Protein AF-A0A353R9R1-F1 (afdb_monomer_lite)

Secondary structure (DSSP, 8-state):
-HHHHHHHHHHHHHHHHHHHHHIIIII-HHHHHHHHHT------HHHHHHHHTSTTHHHHHHHHHHHGGGGSHHHHHHHHHHHHHHHHHHHHHHHHHH---THHHHHTT-

Structure (mmCIF, N/CA/C/O backbone):
data_AF-A0A353R9R1-F1
#
_entry.id   AF-A0A353R9R1-F1
#
loop_
_atom_site.group_PDB
_atom_site.id
_atom_site.type_symbol
_atom_site.label_atom_id
_atom_site.label_alt_id
_atom_site.label_comp_id
_atom_site.label_asym_id
_atom_site.label_entity_id
_atom_site.label_seq_id
_atom_site.pdbx_PDB_ins_code
_atom_site.Cartn_x
_atom_site.Cartn_y
_atom_site.Cartn_z
_atom_site.occupancy
_atom_site.B_iso_or_equiv
_atom_site.auth_seq_id
_atom_site.auth_comp_id
_atom_site.auth_asym_id
_atom_site.auth_atom_id
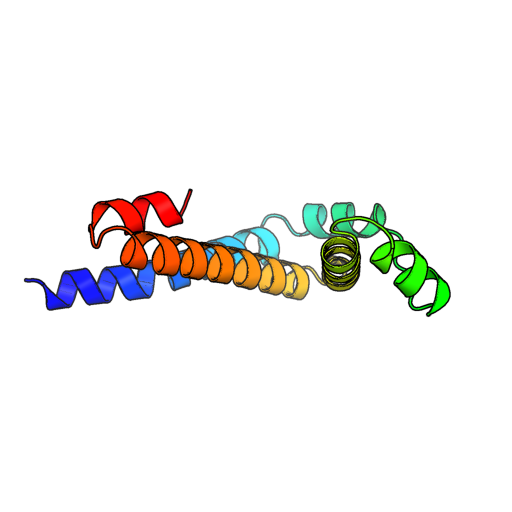_atom_site.pdbx_PDB_model_num
ATOM 1 N N . MET A 1 1 ? -11.765 -11.609 29.735 1.00 53.78 1 MET A N 1
ATOM 2 C CA . MET A 1 1 ? -12.435 -11.327 28.443 1.00 53.78 1 MET A CA 1
ATOM 3 C C . MET A 1 1 ? -11.591 -10.496 27.460 1.00 53.78 1 MET A C 1
ATOM 5 O O . MET A 1 1 ? -11.677 -10.753 26.269 1.00 53.78 1 MET A O 1
ATOM 9 N N . ASN A 1 2 ? -10.711 -9.583 27.907 1.00 61.59 2 ASN A N 1
ATOM 10 C CA . ASN A 1 2 ? -9.922 -8.716 27.003 1.00 61.59 2 ASN A CA 1
ATOM 11 C C . ASN A 1 2 ? -8.805 -9.395 26.185 1.00 61.59 2 ASN A C 1
ATOM 13 O O . ASN A 1 2 ? -8.519 -8.933 25.088 1.00 61.59 2 ASN A O 1
ATOM 17 N N . LYS A 1 3 ? -8.179 -10.480 26.670 1.00 70.62 3 LYS A N 1
ATOM 18 C CA . LYS A 1 3 ? -7.084 -11.157 25.937 1.00 70.62 3 LYS A CA 1
ATOM 19 C C . LYS A 1 3 ? -7.541 -11.814 24.630 1.00 70.62 3 LYS A C 1
ATOM 21 O O . LYS A 1 3 ? -6.805 -11.798 23.655 1.00 70.62 3 LYS A O 1
ATOM 26 N N . PHE A 1 4 ? -8.743 -12.387 24.617 1.00 74.81 4 PHE A N 1
ATOM 27 C CA . PHE A 1 4 ? -9.291 -13.032 23.422 1.00 74.81 4 PHE A CA 1
ATOM 28 C C . PHE A 1 4 ? -9.606 -11.994 22.341 1.00 74.81 4 PHE A C 1
ATOM 30 O O . PHE A 1 4 ? -9.179 -12.115 21.200 1.00 74.81 4 PHE A O 1
ATOM 37 N N . LEU A 1 5 ? -10.270 -10.915 22.749 1.00 74.38 5 LEU A N 1
ATOM 38 C CA . LEU A 1 5 ? -10.628 -9.786 21.899 1.00 74.38 5 LEU A CA 1
ATOM 39 C C . LEU A 1 5 ? -9.398 -9.080 21.302 1.00 74.38 5 LEU A C 1
ATOM 41 O O . LEU A 1 5 ? -9.390 -8.802 20.109 1.00 74.38 5 LEU A O 1
ATOM 45 N N . SER A 1 6 ? -8.335 -8.868 22.083 1.00 71.88 6 SER A N 1
ATOM 46 C CA . SER A 1 6 ? -7.092 -8.282 21.562 1.00 71.88 6 SER A CA 1
ATOM 47 C C . SER A 1 6 ? -6.278 -9.244 20.694 1.00 71.88 6 SER A C 1
ATOM 49 O O . SER A 1 6 ? -5.549 -8.808 19.806 1.00 71.88 6 SER A O 1
ATOM 51 N N . SER A 1 7 ? -6.399 -10.556 20.916 1.00 75.44 7 SER A N 1
ATOM 52 C CA . SER A 1 7 ? -5.810 -11.558 20.023 1.00 75.44 7 SER A CA 1
ATOM 53 C C . SER A 1 7 ? -6.511 -11.583 18.662 1.00 75.44 7 SER A C 1
ATOM 55 O O . SER A 1 7 ? -5.851 -11.753 17.642 1.00 75.44 7 SER A O 1
ATOM 57 N N . LEU A 1 8 ? -7.829 -11.383 18.648 1.00 78.12 8 LEU A N 1
ATOM 58 C CA . LEU A 1 8 ? -8.659 -11.378 17.443 1.00 78.12 8 LEU A CA 1
ATOM 59 C C . LEU A 1 8 ? -8.443 -10.109 16.598 1.00 78.12 8 LEU A C 1
ATOM 61 O O . LEU A 1 8 ? -8.385 -10.169 15.375 1.00 78.12 8 LEU A O 1
ATOM 65 N N . GLU A 1 9 ? -8.221 -8.962 17.242 1.00 81.31 9 GLU A N 1
ATOM 66 C CA . GLU A 1 9 ? -7.833 -7.722 16.551 1.00 81.31 9 GLU A CA 1
ATOM 67 C C . GLU A 1 9 ? -6.469 -7.843 15.861 1.00 81.31 9 GLU A C 1
ATOM 69 O O . GLU A 1 9 ? -6.269 -7.313 14.774 1.00 81.31 9 GLU A O 1
ATOM 74 N N . LYS A 1 10 ? -5.521 -8.582 16.445 1.00 81.12 10 LYS A N 1
ATOM 75 C CA . LYS A 1 10 ? -4.206 -8.794 15.822 1.00 81.12 10 LYS A CA 1
ATOM 76 C C . LYS A 1 10 ? -4.256 -9.727 14.613 1.00 81.12 10 LYS A C 1
ATOM 78 O O . LYS A 1 10 ? -3.440 -9.569 13.709 1.00 81.12 10 LYS A O 1
ATOM 83 N N . SER A 1 11 ? -5.177 -10.690 14.587 1.00 86.56 11 SER A N 1
ATOM 84 C CA . SER A 1 11 ? -5.315 -11.611 13.454 1.00 86.56 11 SER A CA 1
ATOM 85 C C . SER A 1 11 ? -6.096 -11.007 12.287 1.00 86.56 11 SER A C 1
ATOM 87 O O . SER A 1 11 ? -5.874 -11.409 11.148 1.00 86.56 11 SER A O 1
ATOM 89 N N . LEU A 1 12 ? -6.967 -10.022 12.530 1.00 87.88 12 LEU A N 1
ATOM 90 C CA . LEU A 1 12 ? -7.829 -9.444 11.495 1.00 87.88 12 LEU A CA 1
ATOM 91 C C . LEU A 1 12 ? -7.066 -8.849 10.288 1.00 87.88 12 LEU A C 1
ATOM 93 O O . LEU A 1 12 ? -7.430 -9.177 9.161 1.00 87.88 12 LEU A O 1
ATOM 97 N N . PRO A 1 13 ? -5.993 -8.046 10.462 1.00 88.38 13 PRO A N 1
ATOM 98 C CA . PRO A 1 13 ? -5.198 -7.536 9.341 1.00 88.38 13 PRO A CA 1
ATOM 99 C C . PRO A 1 13 ? -4.535 -8.642 8.519 1.00 88.38 13 PRO A C 1
ATOM 101 O O . PRO A 1 13 ? -4.409 -8.516 7.305 1.00 88.38 13 PRO A O 1
ATOM 104 N N . ILE A 1 14 ? -4.139 -9.738 9.172 1.00 89.25 14 ILE A N 1
ATOM 105 C CA . ILE A 1 14 ? -3.525 -10.896 8.512 1.00 89.25 14 ILE A CA 1
ATOM 106 C C . ILE A 1 14 ? -4.571 -11.621 7.665 1.00 89.25 14 ILE A C 1
ATOM 108 O O . ILE A 1 14 ? -4.311 -11.940 6.509 1.00 89.25 14 ILE A O 1
ATOM 112 N N . VAL A 1 15 ? -5.767 -11.844 8.219 1.00 91.81 15 VAL A N 1
ATOM 113 C CA . VAL A 1 15 ? -6.887 -12.442 7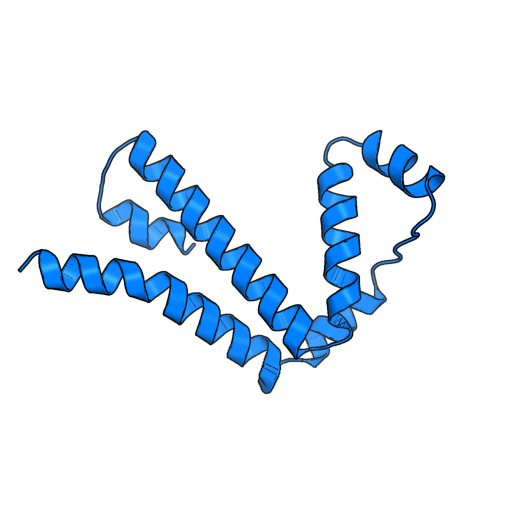.481 1.00 91.81 15 VAL A CA 1
ATOM 114 C C . VAL A 1 15 ? -7.280 -11.555 6.301 1.00 91.81 15 VAL A C 1
ATOM 116 O O . VAL A 1 15 ? -7.467 -12.062 5.202 1.00 91.81 15 VAL A O 1
ATOM 119 N N . PHE A 1 16 ? -7.337 -10.236 6.493 1.00 90.88 16 PHE A N 1
ATOM 120 C CA . PHE A 1 16 ? -7.613 -9.280 5.423 1.00 90.88 16 PHE A CA 1
ATOM 121 C C . PHE A 1 16 ? -6.575 -9.356 4.295 1.00 90.88 16 PHE A C 1
ATOM 123 O O . PHE A 1 16 ? -6.949 -9.528 3.136 1.00 90.88 16 PHE A O 1
ATOM 130 N N . GLY A 1 17 ? -5.280 -9.318 4.624 1.00 90.50 17 GLY A N 1
ATOM 131 C CA . GLY A 1 17 ? -4.209 -9.477 3.639 1.00 90.50 17 GLY A CA 1
ATOM 132 C C . GLY A 1 17 ? -4.269 -10.818 2.906 1.00 90.50 17 GLY A C 1
ATOM 133 O O . GLY A 1 17 ? -4.096 -10.860 1.690 1.00 90.50 17 GLY A O 1
ATOM 134 N N . LEU A 1 18 ? -4.590 -11.905 3.614 1.00 92.50 18 LEU A N 1
ATOM 135 C CA . LEU A 1 18 ? -4.769 -13.226 3.013 1.00 92.50 18 LEU A CA 1
ATOM 136 C C . LEU A 1 18 ? -5.963 -13.259 2.047 1.00 92.50 18 LEU A C 1
ATOM 138 O O . LEU A 1 18 ? -5.838 -13.800 0.952 1.00 92.50 18 LEU A O 1
ATOM 142 N N . CYS A 1 19 ? -7.098 -12.658 2.411 1.00 91.56 19 CYS A N 1
ATOM 143 C CA . CYS A 1 19 ? -8.264 -12.552 1.532 1.00 91.56 19 CYS A CA 1
ATOM 144 C C . CYS A 1 19 ? -7.934 -11.774 0.252 1.00 91.56 19 CYS A C 1
ATOM 146 O O . CYS A 1 19 ? -8.272 -12.229 -0.838 1.00 91.56 19 CYS A O 1
ATOM 148 N N . VAL A 1 20 ? -7.235 -10.640 0.372 1.00 89.88 20 VAL A N 1
ATOM 149 C CA . VAL A 1 20 ? -6.767 -9.845 -0.776 1.00 89.88 20 VAL A CA 1
ATOM 150 C C . VAL A 1 20 ? -5.818 -10.663 -1.653 1.00 89.88 20 VAL A C 1
ATOM 152 O O . VAL A 1 20 ? -5.984 -10.700 -2.873 1.00 89.88 20 VAL A O 1
ATOM 155 N N . PHE A 1 21 ? -4.859 -11.361 -1.042 1.00 90.69 21 PHE A N 1
ATOM 156 C CA . PHE A 1 21 ? -3.903 -12.202 -1.756 1.00 90.69 21 PHE A CA 1
ATOM 157 C C . PHE A 1 21 ? -4.598 -13.319 -2.543 1.00 90.69 21 PHE A C 1
ATOM 159 O O . PHE A 1 21 ? -4.324 -13.503 -3.725 1.00 90.69 21 PHE A O 1
ATOM 166 N N . LEU A 1 22 ? -5.531 -14.041 -1.915 1.00 89.94 22 LEU A N 1
ATOM 167 C CA . LEU A 1 22 ? -6.286 -15.111 -2.570 1.00 89.94 22 LEU A CA 1
ATOM 168 C C . LEU A 1 22 ? -7.197 -14.568 -3.677 1.00 89.94 22 LEU A C 1
ATOM 170 O O . LEU A 1 22 ? -7.296 -15.179 -4.740 1.00 89.94 22 LEU A O 1
ATOM 174 N N . TYR A 1 23 ? -7.825 -13.412 -3.458 1.00 88.19 23 TYR A N 1
ATOM 175 C CA . TYR A 1 23 ? -8.688 -12.774 -4.448 1.00 88.19 23 TYR A CA 1
ATOM 176 C C . TYR A 1 23 ? -7.916 -12.416 -5.725 1.00 88.19 23 TYR A C 1
ATOM 178 O O . TYR A 1 23 ? -8.275 -12.865 -6.814 1.00 88.19 23 TYR A O 1
ATOM 186 N N . PHE A 1 24 ? -6.817 -11.671 -5.600 1.00 84.25 24 PHE A N 1
ATOM 187 C CA . PHE A 1 24 ? -6.032 -11.245 -6.760 1.00 84.25 24 PHE A CA 1
ATOM 188 C C . PHE A 1 24 ? -5.146 -12.354 -7.341 1.00 84.25 24 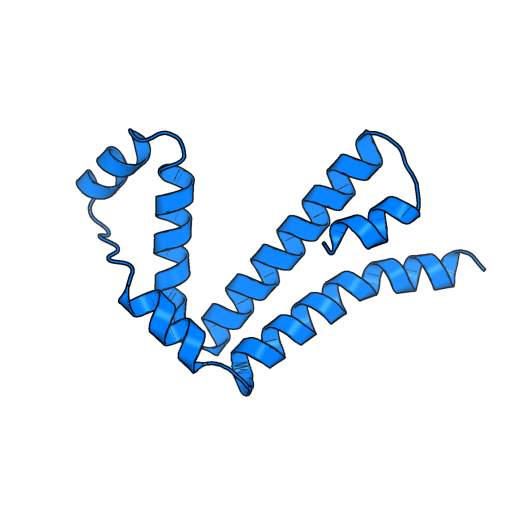PHE A C 1
ATOM 190 O O . PHE A 1 24 ? -4.901 -12.369 -8.545 1.00 84.25 24 PHE A O 1
ATOM 197 N N . GLY A 1 25 ? -4.687 -13.296 -6.515 1.00 84.38 25 GLY A N 1
ATOM 198 C CA . GLY A 1 25 ? -3.828 -14.397 -6.945 1.00 84.38 25 GLY A CA 1
ATOM 199 C C . GLY A 1 25 ? -4.571 -15.535 -7.651 1.00 84.38 25 GLY A C 1
ATOM 200 O O . GLY A 1 25 ? -4.001 -16.139 -8.555 1.00 84.38 25 GLY A O 1
ATOM 201 N N . LEU A 1 26 ? -5.818 -15.840 -7.259 1.00 81.00 26 LEU A N 1
ATOM 202 C CA . LEU A 1 26 ? -6.571 -16.994 -7.781 1.00 81.00 26 LEU A CA 1
ATOM 203 C C . LEU A 1 26 ? -7.802 -16.607 -8.603 1.00 81.00 26 LEU A C 1
ATOM 205 O O . LEU A 1 26 ? -8.047 -17.206 -9.645 1.00 81.00 26 LEU A O 1
ATOM 209 N N . MET A 1 27 ? -8.603 -15.649 -8.129 1.00 77.31 27 MET A N 1
ATOM 210 C CA . MET A 1 27 ? -9.892 -15.327 -8.756 1.00 77.31 27 MET A CA 1
ATOM 211 C C . MET A 1 27 ? -9.758 -14.271 -9.850 1.00 77.31 27 MET A C 1
ATOM 213 O O . MET A 1 27 ? -10.483 -14.328 -10.840 1.00 77.31 27 MET A O 1
ATOM 217 N N . TYR A 1 28 ? -8.848 -13.306 -9.679 1.00 78.06 28 TYR A N 1
ATOM 218 C CA . TYR A 1 28 ? -8.811 -12.113 -10.525 1.00 78.06 28 TYR A CA 1
ATOM 219 C C . TYR A 1 28 ? -7.405 -11.664 -10.983 1.00 78.06 28 TYR A C 1
ATOM 221 O O . TYR A 1 28 ? -7.080 -10.475 -10.913 1.00 78.06 28 TYR A O 1
ATOM 229 N N . PRO A 1 29 ? -6.567 -12.580 -11.514 1.00 76.31 29 PRO A N 1
ATOM 230 C CA . PRO A 1 29 ? -5.208 -12.251 -11.955 1.00 76.31 29 PRO A CA 1
ATOM 231 C C . PRO A 1 29 ? -5.184 -11.289 -13.154 1.00 76.31 29 PRO A C 1
ATOM 233 O O . PRO A 1 29 ? -4.282 -10.465 -13.280 1.00 76.31 29 PRO A O 1
ATOM 236 N N . HIS A 1 30 ? -6.203 -11.345 -14.017 1.00 74.88 30 HIS A N 1
ATOM 237 C CA . HIS A 1 30 ? -6.274 -10.544 -15.243 1.00 74.88 30 HIS A CA 1
ATOM 238 C C . HIS A 1 30 ? -6.306 -9.034 -14.993 1.00 74.88 30 HIS A C 1
ATOM 240 O O . HIS A 1 30 ? -5.771 -8.279 -15.799 1.00 74.88 30 HIS A O 1
ATOM 246 N N . HIS A 1 31 ? -6.875 -8.584 -13.871 1.00 78.19 31 HIS A N 1
ATOM 247 C CA . HIS A 1 31 ? -6.883 -7.160 -13.533 1.00 78.19 31 HIS A CA 1
ATOM 248 C C . HIS A 1 31 ? -5.489 -6.620 -13.221 1.00 78.19 31 HIS A C 1
ATOM 250 O O . HIS A 1 31 ? -5.186 -5.486 -13.578 1.00 78.19 31 HIS A O 1
ATOM 256 N N . LEU A 1 32 ? -4.633 -7.433 -12.594 1.00 76.69 32 LEU A N 1
ATOM 257 C CA . LEU A 1 32 ? -3.252 -7.047 -12.312 1.00 76.69 32 LEU A CA 1
ATOM 258 C C . LEU A 1 32 ? -2.456 -6.884 -13.606 1.00 76.69 32 LEU A C 1
ATOM 260 O O . LEU A 1 32 ? -1.768 -5.883 -13.780 1.00 76.69 32 LEU A O 1
ATOM 264 N N . HIS A 1 33 ? -2.613 -7.830 -14.534 1.00 76.62 33 HIS A N 1
ATOM 265 C CA . HIS A 1 33 ? -1.958 -7.769 -15.840 1.00 76.62 33 HIS A CA 1
ATOM 266 C C . HIS A 1 33 ? -2.440 -6.585 -16.673 1.00 76.62 33 HIS A C 1
ATOM 268 O O . HIS A 1 33 ? -1.636 -5.933 -17.325 1.00 76.62 33 HIS A O 1
ATOM 274 N N . TYR A 1 34 ? -3.739 -6.282 -16.624 1.00 75.62 34 TYR A N 1
ATOM 275 C CA . TYR A 1 34 ? -4.279 -5.113 -17.305 1.00 75.62 34 TYR A CA 1
ATOM 276 C C . TYR A 1 34 ? -3.649 -3.833 -16.750 1.00 75.62 34 TYR A C 1
ATOM 278 O O . TYR A 1 34 ? -3.163 -3.022 -17.522 1.00 75.62 34 TYR A O 1
ATOM 286 N N . GLN A 1 35 ? -3.578 -3.684 -15.423 1.00 77.44 35 GLN A N 1
ATOM 287 C CA . GLN A 1 35 ? -3.002 -2.502 -14.774 1.00 77.44 35 GLN A CA 1
ATOM 288 C C . GLN A 1 35 ? -1.520 -2.278 -15.136 1.00 77.44 35 GLN A C 1
ATOM 290 O O . GLN A 1 35 ? -1.116 -1.139 -15.348 1.00 77.44 35 GLN A O 1
ATOM 295 N N . GLU A 1 36 ? -0.727 -3.349 -15.226 1.00 80.75 36 GLU A N 1
ATOM 296 C CA . GLU A 1 36 ? 0.693 -3.290 -15.607 1.00 80.75 36 GLU A CA 1
ATOM 297 C C . GLU A 1 36 ? 0.889 -2.716 -17.017 1.00 80.75 36 GLU A C 1
ATOM 299 O O . GLU A 1 36 ? 1.721 -1.832 -17.216 1.00 80.75 36 GLU A O 1
ATOM 304 N N . GLN A 1 37 ? 0.045 -3.124 -17.968 1.00 75.31 37 GLN A N 1
ATOM 305 C CA . GLN A 1 37 ? 0.150 -2.716 -19.372 1.00 75.31 37 GLN A CA 1
ATOM 306 C C . GLN A 1 37 ? -0.058 -1.212 -19.609 1.00 75.31 37 GLN A C 1
ATOM 308 O O . GLN A 1 37 ? 0.410 -0.686 -20.619 1.00 75.31 37 GLN A O 1
ATOM 313 N N . PHE A 1 38 ? -0.746 -0.501 -18.708 1.00 73.62 38 PHE A N 1
ATOM 314 C CA . PHE A 1 38 ? -0.977 0.945 -18.849 1.00 73.62 38 PHE A CA 1
ATOM 315 C C . PHE A 1 38 ? 0.175 1.806 -18.332 1.00 73.62 38 PHE A C 1
ATOM 317 O O . PHE A 1 38 ? 0.149 3.022 -18.534 1.00 73.62 38 PHE A O 1
ATOM 324 N N . GLN A 1 39 ? 1.178 1.217 -17.677 1.00 73.69 39 GLN A N 1
ATOM 325 C CA . GLN A 1 39 ? 2.181 1.970 -16.937 1.00 73.69 39 GLN A CA 1
ATOM 326 C C . GLN A 1 39 ? 3.588 1.736 -17.499 1.00 73.69 39 GLN A C 1
ATOM 328 O O . GLN A 1 39 ? 4.264 0.756 -17.195 1.00 73.69 39 GLN A O 1
ATOM 333 N N . LEU A 1 40 ? 4.053 2.681 -18.322 1.00 78.25 40 LEU A N 1
ATOM 334 C CA . LEU A 1 40 ? 5.425 2.695 -18.832 1.00 78.25 40 LEU A CA 1
ATOM 335 C C . LEU A 1 40 ? 6.396 3.102 -17.718 1.00 78.25 40 LEU A C 1
ATOM 337 O O . LEU A 1 40 ? 6.389 4.248 -17.267 1.00 78.25 40 LEU A O 1
ATOM 341 N N . PHE A 1 41 ? 7.264 2.178 -17.309 1.00 83.56 41 PHE A N 1
ATOM 342 C CA . PHE A 1 41 ? 8.356 2.457 -16.381 1.00 83.56 41 PHE A CA 1
ATOM 343 C C . PHE A 1 41 ? 9.701 2.435 -17.108 1.00 83.56 41 PHE A C 1
ATOM 345 O O . PHE A 1 41 ? 10.106 1.418 -17.670 1.00 83.56 41 PHE A O 1
ATOM 352 N N . LEU A 1 42 ? 10.419 3.560 -17.082 1.00 84.06 42 LEU A N 1
ATOM 353 C CA . LEU A 1 42 ? 11.791 3.638 -17.575 1.00 84.06 42 LEU A CA 1
ATOM 354 C C . LEU A 1 42 ? 12.766 3.618 -16.398 1.00 84.06 42 LEU A C 1
ATOM 356 O O . LEU A 1 42 ? 12.792 4.536 -15.585 1.00 84.06 42 LEU A O 1
ATOM 360 N N . THR A 1 43 ? 13.672 2.642 -16.371 1.00 81.31 43 THR A N 1
ATOM 361 C CA . THR A 1 43 ? 14.774 2.571 -15.389 1.00 81.31 43 THR A CA 1
ATOM 362 C C . THR A 1 43 ? 15.906 3.567 -15.702 1.00 81.31 43 THR A C 1
ATOM 364 O O . THR A 1 43 ? 17.070 3.330 -15.380 1.00 81.31 43 THR A O 1
ATOM 367 N N . THR A 1 44 ? 15.613 4.673 -16.394 1.00 88.81 44 THR A N 1
ATOM 368 C CA . THR A 1 44 ? 16.619 5.675 -16.756 1.00 88.81 44 THR A CA 1
ATOM 369 C C . THR A 1 44 ? 16.739 6.743 -15.661 1.00 88.81 44 THR A C 1
ATOM 371 O O . THR A 1 44 ? 15.730 7.195 -15.116 1.00 88.81 44 THR A O 1
ATOM 374 N N . PRO A 1 45 ? 17.958 7.224 -15.353 1.00 84.88 45 PRO A N 1
ATOM 375 C CA . PRO A 1 45 ? 18.146 8.280 -14.354 1.00 84.88 45 PRO A CA 1
ATOM 376 C C . PRO A 1 45 ? 17.418 9.585 -14.703 1.00 84.88 45 PRO A C 1
ATOM 378 O O . PRO A 1 45 ? 16.947 10.291 -13.815 1.00 84.88 45 PRO A O 1
ATOM 381 N N . ALA A 1 46 ? 17.298 9.893 -15.999 1.00 89.12 46 ALA A N 1
ATOM 382 C CA . ALA A 1 46 ? 16.562 11.058 -16.483 1.00 89.12 46 ALA A CA 1
ATOM 383 C C . ALA A 1 46 ? 15.069 10.984 -16.119 1.00 89.12 46 ALA A C 1
ATOM 385 O O . ALA A 1 46 ? 14.514 11.965 -15.633 1.00 89.12 46 ALA A O 1
ATOM 386 N N . PHE A 1 47 ? 14.450 9.809 -16.275 1.00 85.75 47 PHE A N 1
ATOM 387 C CA . PHE A 1 47 ? 13.052 9.583 -15.907 1.00 85.75 47 PHE A CA 1
ATOM 388 C C . PHE A 1 47 ? 12.826 9.735 -14.396 1.00 85.75 47 PHE A C 1
ATOM 390 O O . PHE A 1 47 ? 11.857 10.364 -13.972 1.00 85.75 47 PHE A O 1
ATOM 397 N N . PHE A 1 48 ? 13.758 9.240 -13.574 1.00 87.69 48 PHE A N 1
ATOM 398 C CA . PHE A 1 48 ? 13.693 9.426 -12.123 1.00 87.69 48 PHE A CA 1
ATOM 399 C C . PHE A 1 48 ? 13.758 10.905 -11.718 1.00 87.69 48 PHE A C 1
ATOM 401 O O . PHE A 1 48 ? 12.951 11.349 -10.906 1.00 87.69 48 PHE A O 1
ATOM 408 N N . LEU A 1 49 ? 14.687 11.681 -12.287 1.00 90.88 49 LEU A N 1
ATOM 409 C CA . LEU A 1 49 ? 14.821 13.111 -11.981 1.00 90.88 49 LEU A CA 1
ATOM 410 C C . LEU A 1 49 ? 13.589 13.913 -12.416 1.00 90.88 49 LEU A C 1
ATOM 412 O O . LEU A 1 49 ? 13.141 14.792 -11.681 1.00 90.88 49 LEU A O 1
ATOM 416 N N . GLU A 1 50 ? 13.014 13.588 -13.575 1.00 90.50 50 GLU A N 1
ATOM 417 C CA . GLU A 1 50 ? 11.790 14.226 -14.064 1.00 90.50 50 GLU A CA 1
ATOM 418 C C . GLU A 1 50 ? 10.586 13.932 -13.154 1.00 90.50 50 GLU A C 1
ATOM 420 O O . GLU A 1 50 ? 9.792 14.826 -12.858 1.00 90.50 50 GLU A O 1
ATOM 425 N N . MET A 1 51 ? 10.463 12.693 -12.670 1.00 88.38 51 MET A N 1
ATOM 426 C CA . MET A 1 51 ? 9.440 12.319 -11.693 1.00 88.38 51 MET A CA 1
ATOM 427 C C . MET A 1 51 ? 9.682 12.979 -10.334 1.00 88.38 51 MET A C 1
ATOM 429 O O . MET A 1 51 ? 8.759 13.541 -9.754 1.00 88.38 51 MET A O 1
ATOM 433 N N . ALA A 1 52 ? 10.918 12.992 -9.834 1.00 90.81 52 ALA A N 1
ATOM 434 C CA . ALA A 1 52 ? 11.251 13.600 -8.546 1.00 90.81 52 ALA A CA 1
ATOM 435 C C . ALA A 1 52 ? 11.000 15.119 -8.511 1.00 90.81 52 ALA A C 1
ATOM 437 O O . ALA A 1 52 ? 10.719 15.667 -7.446 1.00 90.81 52 ALA A O 1
ATOM 438 N N . ALA A 1 53 ? 11.064 15.793 -9.663 1.00 92.25 53 ALA A N 1
ATOM 439 C CA . ALA A 1 53 ? 10.742 17.212 -9.790 1.00 92.25 53 ALA A CA 1
ATOM 440 C C . ALA A 1 53 ? 9.237 17.518 -9.649 1.00 92.25 53 ALA A C 1
ATOM 442 O O . ALA A 1 53 ? 8.867 18.659 -9.366 1.00 92.25 53 ALA A O 1
ATOM 443 N N . LYS A 1 54 ? 8.357 16.524 -9.833 1.00 91.88 54 LYS A N 1
ATOM 444 C CA . LYS A 1 54 ? 6.901 16.677 -9.702 1.00 91.88 54 LYS A CA 1
ATOM 445 C C . LYS A 1 54 ? 6.482 16.461 -8.239 1.00 91.88 54 LYS A C 1
ATOM 447 O O . LYS A 1 54 ? 6.987 15.547 -7.581 1.00 91.88 54 LYS A O 1
ATOM 452 N N . PRO A 1 55 ? 5.530 17.245 -7.700 1.00 90.69 55 PRO A N 1
ATOM 453 C CA . PRO A 1 55 ? 5.018 17.016 -6.351 1.00 90.69 55 PRO A CA 1
ATOM 454 C C . PRO A 1 55 ? 4.377 15.623 -6.262 1.00 90.69 55 PRO A C 1
ATOM 456 O O . PRO A 1 55 ? 3.472 15.299 -7.024 1.00 90.69 55 PRO A O 1
ATOM 459 N N . GLY A 1 56 ? 4.874 14.784 -5.349 1.00 88.00 56 GLY A N 1
ATOM 460 C CA . GLY A 1 56 ? 4.434 13.390 -5.206 1.00 88.00 56 GLY A CA 1
ATOM 461 C C . GLY A 1 56 ? 5.033 12.407 -6.220 1.00 88.00 56 GLY A C 1
ATOM 462 O O . GLY A 1 56 ? 4.807 11.206 -6.090 1.00 88.00 56 GLY A O 1
ATOM 463 N N . GLY A 1 57 ? 5.851 12.859 -7.176 1.00 89.25 57 GLY A N 1
ATOM 464 C CA . GLY A 1 57 ? 6.346 12.002 -8.257 1.00 89.25 57 GLY A CA 1
ATOM 465 C C . GLY A 1 57 ? 7.338 10.920 -7.817 1.00 89.25 57 GLY A C 1
ATOM 466 O O . GLY A 1 57 ? 7.462 9.901 -8.484 1.00 89.25 57 GLY A O 1
ATOM 467 N N . ILE A 1 58 ? 7.966 11.045 -6.640 1.00 90.00 58 ILE A N 1
ATOM 468 C CA . ILE A 1 58 ? 8.724 9.933 -6.031 1.00 90.00 58 ILE A CA 1
ATOM 469 C C . ILE A 1 58 ? 7.787 8.774 -5.650 1.00 90.00 58 ILE A C 1
ATOM 471 O O . ILE A 1 58 ? 8.127 7.612 -5.866 1.00 90.00 58 ILE A O 1
ATOM 475 N N . SER A 1 59 ? 6.600 9.070 -5.109 1.00 90.12 59 SER A N 1
ATOM 476 C CA . SER A 1 59 ? 5.600 8.038 -4.804 1.00 90.12 59 SER A CA 1
ATOM 477 C C . SER A 1 59 ? 5.059 7.408 -6.083 1.00 90.12 59 SER A C 1
ATOM 479 O O . SER A 1 59 ? 4.847 6.200 -6.118 1.00 90.12 59 SER A O 1
ATOM 481 N N . ASP A 1 60 ? 4.862 8.213 -7.126 1.00 89.00 60 ASP A N 1
ATOM 482 C CA . ASP A 1 60 ? 4.390 7.735 -8.426 1.00 89.00 60 ASP A CA 1
ATOM 483 C C . ASP A 1 60 ? 5.437 6.851 -9.124 1.00 89.00 60 ASP A C 1
ATOM 485 O O . ASP A 1 60 ? 5.121 5.786 -9.652 1.00 89.00 60 ASP A O 1
ATOM 489 N N . TYR A 1 61 ? 6.719 7.213 -9.022 1.00 90.50 61 TYR A N 1
ATOM 490 C CA . TYR A 1 61 ? 7.836 6.388 -9.481 1.00 90.50 61 TYR A CA 1
ATOM 491 C C . TYR A 1 61 ? 7.895 5.041 -8.745 1.00 90.50 61 TYR A C 1
ATOM 493 O O . TYR A 1 61 ? 8.019 3.997 -9.384 1.00 90.50 61 TYR A O 1
ATOM 501 N N . LEU A 1 62 ? 7.770 5.040 -7.411 1.00 90.00 62 LEU A N 1
ATOM 502 C CA . LEU A 1 62 ? 7.746 3.805 -6.618 1.00 90.00 62 LEU A CA 1
ATOM 503 C C . LEU A 1 62 ? 6.520 2.943 -6.936 1.00 90.00 62 LEU A C 1
ATOM 505 O O . LEU A 1 62 ? 6.655 1.730 -7.067 1.00 90.00 62 LEU A O 1
ATOM 509 N N . GLY A 1 63 ? 5.346 3.556 -7.101 1.00 89.38 63 GLY A N 1
ATOM 510 C CA . GLY A 1 63 ? 4.132 2.867 -7.535 1.00 89.38 63 GLY A CA 1
ATOM 511 C C . GLY A 1 63 ? 4.328 2.208 -8.898 1.00 89.38 63 GLY A C 1
ATOM 512 O O . GLY A 1 63 ? 4.126 1.004 -9.029 1.00 89.38 63 GLY A O 1
ATOM 513 N N . SER A 1 64 ? 4.840 2.968 -9.868 1.00 88.38 64 SER A N 1
ATOM 514 C CA . SER A 1 64 ? 5.166 2.484 -11.215 1.00 88.38 64 SER A CA 1
ATOM 515 C C . SER A 1 64 ? 6.138 1.312 -11.188 1.00 88.38 64 SER A C 1
ATOM 517 O O . SER A 1 64 ? 5.900 0.294 -11.835 1.00 88.38 64 SER A O 1
ATOM 519 N N . PHE A 1 65 ? 7.196 1.409 -10.384 1.00 88.94 65 PHE A N 1
ATOM 520 C CA . PHE A 1 65 ? 8.157 0.328 -10.198 1.00 88.94 65 PHE A CA 1
ATOM 521 C C . PHE A 1 65 ? 7.502 -0.933 -9.615 1.00 88.94 65 PHE A C 1
ATOM 523 O O . PHE A 1 65 ? 7.733 -2.035 -10.107 1.00 88.94 65 PHE A O 1
ATOM 530 N N . LEU A 1 66 ? 6.649 -0.787 -8.597 1.00 88.62 66 LEU A N 1
ATOM 531 C CA . LEU A 1 66 ? 5.945 -1.911 -7.976 1.00 88.62 66 LEU A CA 1
ATOM 532 C C . LEU A 1 66 ? 4.931 -2.564 -8.926 1.00 88.62 66 LEU A C 1
ATOM 534 O O . LEU A 1 66 ? 4.800 -3.789 -8.923 1.00 88.62 66 LEU A O 1
ATOM 538 N N . THR A 1 67 ? 4.256 -1.778 -9.770 1.00 88.25 67 THR A N 1
ATOM 539 C CA . THR A 1 67 ? 3.310 -2.305 -10.767 1.00 88.25 67 THR A CA 1
ATOM 540 C C . THR A 1 67 ? 3.981 -3.160 -11.841 1.00 88.25 67 THR A C 1
ATOM 542 O O . THR A 1 67 ? 3.330 -4.056 -12.361 1.00 88.25 67 THR A O 1
ATOM 545 N N . GLN A 1 68 ? 5.287 -3.006 -12.104 1.00 86.62 68 GLN A N 1
ATOM 546 C CA . GLN A 1 68 ? 6.009 -3.892 -13.037 1.00 86.62 68 GLN A CA 1
ATOM 547 C C . GLN A 1 68 ? 5.958 -5.367 -12.602 1.00 86.62 68 GLN A C 1
ATOM 549 O O . GLN A 1 68 ? 5.940 -6.283 -13.422 1.00 86.62 68 GLN A O 1
ATOM 554 N N . PHE A 1 69 ? 5.882 -5.631 -11.295 1.00 85.56 69 PHE A N 1
ATOM 555 C CA . PHE A 1 69 ? 5.792 -6.994 -10.768 1.00 85.56 69 PHE A CA 1
ATOM 556 C C . PHE A 1 69 ? 4.391 -7.609 -10.914 1.00 85.56 69 PHE A C 1
ATOM 558 O O . PHE A 1 69 ? 4.226 -8.803 -10.659 1.00 85.56 69 PHE A O 1
ATOM 56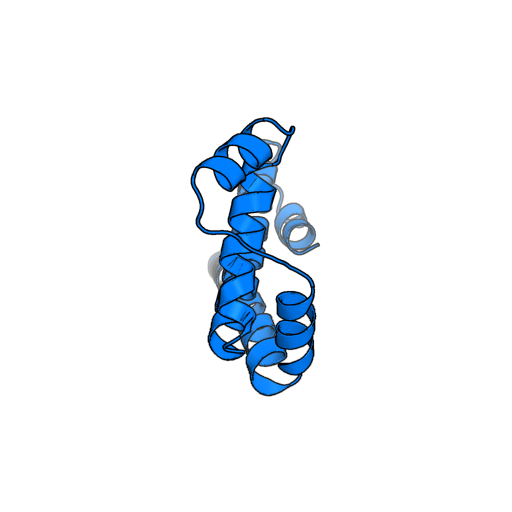5 N N . PHE A 1 70 ? 3.385 -6.840 -11.352 1.00 85.00 70 PHE A N 1
ATOM 566 C CA . PHE A 1 70 ? 2.023 -7.338 -11.582 1.00 85.00 70 PHE A CA 1
ATOM 567 C C . PHE A 1 70 ? 1.935 -8.250 -12.815 1.00 85.00 70 PHE A C 1
ATOM 569 O O . PHE A 1 70 ? 0.939 -8.956 -12.982 1.00 85.00 70 PHE A O 1
ATOM 576 N N . LEU A 1 71 ? 3.002 -8.328 -13.622 1.00 81.44 71 LEU A N 1
ATOM 577 C CA . LEU A 1 71 ? 3.195 -9.385 -14.615 1.00 81.44 71 LEU A CA 1
ATOM 578 C C . LEU A 1 71 ? 3.075 -10.787 -13.993 1.00 81.44 71 LEU A C 1
ATOM 580 O O . LEU A 1 71 ? 2.554 -11.701 -14.625 1.00 81.44 71 LEU A O 1
ATOM 584 N N . PHE A 1 72 ? 3.516 -10.964 -12.746 1.00 83.19 72 PHE A N 1
ATOM 585 C CA . PHE A 1 72 ? 3.309 -12.196 -11.992 1.00 83.19 72 PHE A CA 1
ATOM 586 C C . PHE A 1 72 ? 2.130 -12.005 -11.041 1.00 83.19 72 PHE A C 1
ATOM 588 O O . PHE A 1 72 ? 2.240 -11.287 -10.049 1.00 8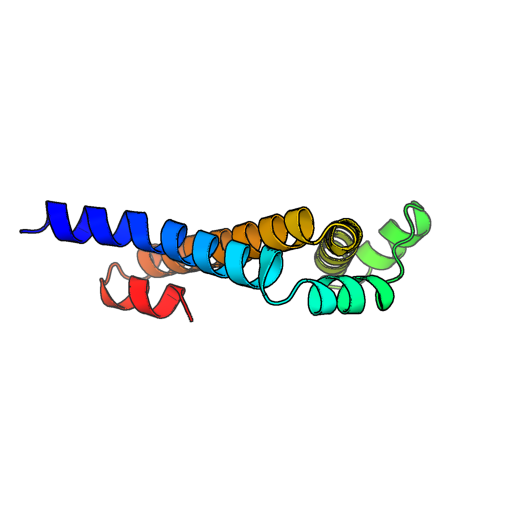3.19 72 PHE A O 1
ATOM 595 N N . SER A 1 73 ? 1.003 -12.673 -11.296 1.00 82.44 73 SER A N 1
ATOM 596 C CA . SER A 1 73 ? -0.239 -12.426 -10.544 1.00 82.44 73 SER A CA 1
ATOM 597 C C . SER A 1 73 ? -0.083 -12.695 -9.043 1.00 82.44 73 SER A C 1
ATOM 599 O O . SER A 1 73 ? -0.612 -11.953 -8.222 1.00 82.44 73 SER A O 1
ATOM 601 N N . TRP A 1 74 ? 0.705 -13.708 -8.665 1.00 85.38 74 TRP A N 1
ATOM 602 C CA . TRP A 1 74 ? 1.019 -13.996 -7.262 1.00 85.38 74 TRP A CA 1
ATOM 603 C C . TRP A 1 74 ? 1.878 -12.897 -6.616 1.00 85.38 74 TRP A C 1
ATOM 605 O O . TRP A 1 74 ? 1.660 -12.554 -5.456 1.00 85.38 74 TRP A O 1
ATOM 615 N N . ALA A 1 75 ? 2.829 -12.317 -7.357 1.00 87.25 75 ALA A N 1
ATOM 616 C CA . ALA A 1 75 ? 3.695 -11.258 -6.849 1.00 87.25 75 ALA A CA 1
ATOM 617 C C . ALA A 1 75 ? 2.915 -9.945 -6.722 1.00 87.25 75 ALA A C 1
ATOM 619 O O . ALA A 1 75 ? 2.979 -9.296 -5.681 1.00 87.25 75 ALA A O 1
ATOM 620 N N . GLY A 1 76 ? 2.105 -9.602 -7.728 1.00 87.75 76 GLY A N 1
ATOM 621 C CA . GLY A 1 76 ? 1.202 -8.453 -7.670 1.00 87.75 76 GLY A CA 1
ATOM 622 C C . GLY A 1 76 ? 0.197 -8.562 -6.522 1.00 87.75 76 GLY A C 1
ATOM 623 O O . GLY A 1 76 ? 0.042 -7.618 -5.749 1.00 87.75 76 GLY A O 1
ATOM 624 N N . ALA A 1 77 ? -0.407 -9.737 -6.325 1.00 89.94 77 ALA A N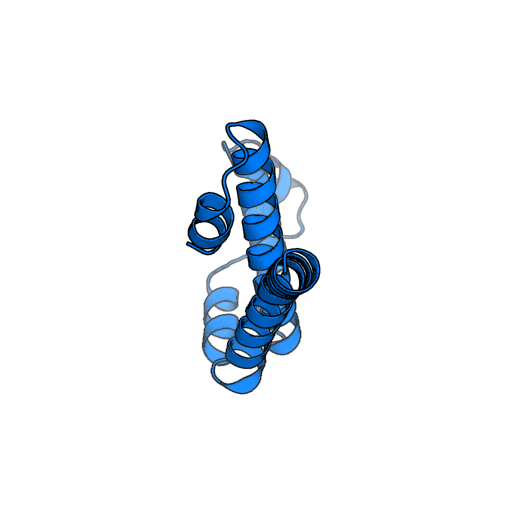 1
ATOM 625 C CA . ALA A 1 77 ? -1.301 -9.988 -5.196 1.00 89.94 77 ALA A CA 1
ATOM 626 C C . ALA A 1 77 ? -0.591 -9.818 -3.840 1.00 89.94 77 ALA A C 1
ATOM 628 O O . ALA A 1 77 ? -1.157 -9.217 -2.926 1.00 89.94 77 ALA A O 1
ATOM 629 N N . ALA A 1 78 ? 0.655 -10.294 -3.709 1.00 91.06 78 ALA A N 1
ATOM 630 C CA . ALA A 1 78 ? 1.455 -10.106 -2.498 1.00 91.06 78 ALA A CA 1
ATOM 631 C C . ALA A 1 78 ? 1.771 -8.626 -2.242 1.00 91.06 78 ALA A C 1
ATOM 633 O O . ALA A 1 78 ? 1.628 -8.153 -1.115 1.00 91.06 78 ALA A O 1
ATOM 634 N N . ILE A 1 79 ? 2.153 -7.884 -3.284 1.00 92.00 79 ILE A N 1
ATOM 635 C CA . ILE A 1 79 ? 2.455 -6.452 -3.196 1.00 92.00 79 ILE A CA 1
ATOM 636 C C . ILE A 1 79 ? 1.215 -5.668 -2.754 1.00 92.00 79 ILE A C 1
ATOM 638 O O . ILE A 1 79 ? 1.302 -4.896 -1.801 1.00 92.00 79 ILE A O 1
ATOM 642 N N . ILE A 1 80 ? 0.052 -5.896 -3.373 1.00 90.81 80 ILE A N 1
ATOM 643 C CA . ILE A 1 80 ? -1.195 -5.213 -2.991 1.00 90.81 80 ILE A CA 1
ATOM 644 C C . ILE A 1 80 ? -1.600 -5.566 -1.559 1.00 90.81 80 ILE A C 1
ATOM 646 O O . ILE A 1 80 ? -1.942 -4.670 -0.787 1.00 90.81 80 ILE A O 1
ATOM 650 N N . ALA A 1 81 ? -1.534 -6.844 -1.177 1.00 92.75 81 ALA A N 1
ATOM 651 C CA . ALA A 1 81 ? -1.856 -7.266 0.182 1.00 92.75 81 ALA A CA 1
ATOM 652 C C . ALA A 1 81 ? -0.958 -6.568 1.218 1.00 92.75 81 ALA A C 1
ATOM 654 O O . ALA A 1 81 ? -1.461 -6.030 2.204 1.00 92.75 81 ALA A O 1
ATOM 655 N N . LEU A 1 82 ? 0.355 -6.504 0.973 1.00 92.81 82 LEU A N 1
ATOM 656 C CA . LEU A 1 82 ? 1.307 -5.816 1.849 1.00 92.81 82 LEU A CA 1
ATOM 657 C C . LEU A 1 82 ? 1.064 -4.303 1.908 1.00 92.81 82 LEU A C 1
ATOM 659 O O . LEU A 1 82 ? 1.117 -3.715 2.991 1.00 92.81 82 LEU A O 1
ATOM 663 N N . LEU A 1 83 ? 0.762 -3.664 0.775 1.00 92.50 83 LEU A N 1
ATOM 664 C CA . LEU A 1 83 ? 0.457 -2.234 0.727 1.00 92.50 83 LEU A CA 1
ATOM 665 C C . LEU A 1 83 ? -0.815 -1.912 1.518 1.00 92.50 83 LEU A C 1
ATOM 667 O O . LEU A 1 83 ? -0.787 -1.036 2.379 1.00 92.50 83 LEU A O 1
ATOM 671 N N . LEU A 1 84 ? -1.896 -2.666 1.321 1.00 91.75 84 LEU A N 1
ATOM 672 C CA . LEU A 1 84 ? -3.146 -2.456 2.054 1.00 91.75 84 LEU A CA 1
ATOM 673 C C . LEU A 1 84 ? -2.997 -2.752 3.552 1.00 91.75 84 LEU A C 1
ATOM 675 O O . LEU A 1 84 ? -3.495 -1.992 4.381 1.00 91.75 84 LEU A O 1
ATOM 679 N N . MET A 1 85 ? -2.266 -3.807 3.923 1.00 92.00 85 MET A N 1
ATOM 680 C CA . MET A 1 85 ? -1.963 -4.099 5.328 1.00 92.00 85 MET A CA 1
ATOM 681 C C . MET A 1 85 ? -1.119 -3.002 5.984 1.00 92.00 85 MET A C 1
ATOM 683 O O . MET A 1 85 ? -1.369 -2.646 7.136 1.00 92.00 85 MET A O 1
ATOM 687 N N . SER A 1 86 ? -0.120 -2.466 5.276 1.00 90.38 86 SER A N 1
ATOM 688 C CA . SER A 1 86 ? 0.728 -1.394 5.807 1.00 90.38 86 SER A CA 1
ATOM 689 C C . SER A 1 86 ? -0.043 -0.081 5.945 1.00 90.38 86 SER A C 1
ATOM 691 O O . SER A 1 86 ? 0.079 0.578 6.976 1.00 90.38 86 SER A O 1
ATOM 693 N N . MET A 1 87 ? -0.912 0.248 4.983 1.00 92.19 87 MET A N 1
ATOM 694 C CA . MET A 1 87 ? -1.826 1.388 5.067 1.00 92.19 87 MET A CA 1
ATOM 695 C C . MET A 1 87 ? -2.752 1.269 6.279 1.00 92.19 87 MET A C 1
ATOM 697 O O . MET A 1 87 ? -2.810 2.182 7.100 1.00 92.19 87 MET A O 1
ATOM 701 N N . GLN A 1 88 ? -3.391 0.111 6.442 1.00 91.38 88 GLN A N 1
ATOM 702 C CA . GLN A 1 88 ? -4.230 -0.196 7.595 1.00 91.38 88 GLN A CA 1
ATOM 703 C C . GLN A 1 88 ? -3.449 0.004 8.914 1.00 91.38 88 GLN A C 1
ATOM 705 O O . GLN A 1 88 ? -3.843 0.754 9.814 1.00 91.38 88 GLN A O 1
ATOM 710 N N . TRP A 1 89 ? -2.256 -0.580 9.021 1.00 89.50 89 TRP A N 1
ATOM 711 C CA . TRP A 1 89 ? -1.441 -0.428 10.225 1.00 89.50 89 TRP A CA 1
ATOM 712 C C . TRP A 1 89 ? -1.057 1.031 10.524 1.00 89.50 89 TRP A C 1
ATOM 714 O O . TRP A 1 89 ? -1.116 1.449 11.683 1.00 89.50 89 TRP A O 1
ATOM 724 N N . LEU A 1 90 ? -0.716 1.820 9.501 1.00 90.81 90 LEU A N 1
ATOM 725 C CA . LEU A 1 90 ? -0.392 3.241 9.644 1.00 90.81 90 LEU A CA 1
ATOM 726 C C . LEU A 1 90 ? -1.599 4.064 10.102 1.00 90.81 90 LEU A C 1
ATOM 728 O O . LEU A 1 90 ? -1.464 4.854 11.038 1.00 90.81 90 LEU A O 1
ATOM 732 N N . ILE A 1 91 ? -2.777 3.853 9.506 1.00 91.12 91 ILE A N 1
ATOM 733 C CA . ILE A 1 91 ? -4.016 4.537 9.908 1.00 91.12 91 ILE A CA 1
ATOM 734 C C . ILE A 1 91 ? -4.317 4.230 11.374 1.00 91.12 91 ILE A C 1
ATOM 736 O O . ILE A 1 91 ? -4.552 5.143 12.167 1.00 91.12 91 ILE A O 1
ATOM 740 N N . GLN A 1 92 ? -4.217 2.961 11.770 1.00 88.50 92 GLN A N 1
ATOM 741 C CA . GLN A 1 92 ? -4.433 2.552 13.152 1.00 88.50 92 GLN A CA 1
ATOM 742 C C . GLN A 1 92 ? -3.385 3.147 14.107 1.00 88.50 92 GLN A C 1
ATOM 744 O O . GLN A 1 92 ? -3.714 3.557 15.223 1.00 88.50 92 GLN A O 1
ATOM 749 N N . ALA A 1 93 ? -2.117 3.227 13.696 1.00 88.31 93 ALA A N 1
ATOM 750 C CA . ALA A 1 93 ? -1.061 3.848 14.491 1.00 88.31 93 ALA A CA 1
ATOM 751 C C . ALA A 1 93 ? -1.319 5.349 14.706 1.00 88.31 93 ALA A C 1
ATOM 753 O O . ALA A 1 93 ? -1.150 5.847 15.821 1.00 88.31 93 ALA A O 1
ATOM 754 N N . ILE A 1 94 ? -1.767 6.060 13.669 1.00 90.19 94 ILE A N 1
ATOM 755 C CA . ILE A 1 94 ? -2.114 7.485 13.739 1.00 90.19 94 ILE A CA 1
ATOM 756 C C . ILE A 1 94 ? -3.359 7.693 14.607 1.00 90.19 94 ILE A C 1
ATOM 758 O O . ILE A 1 94 ? -3.336 8.520 15.518 1.00 90.19 94 ILE A O 1
ATOM 762 N N . ALA A 1 95 ? -4.419 6.913 14.393 1.00 88.94 95 ALA A N 1
ATOM 763 C CA . ALA A 1 95 ? -5.661 7.034 15.151 1.00 88.94 95 ALA A CA 1
ATOM 764 C C . ALA A 1 95 ? -5.437 6.819 16.657 1.00 88.94 95 ALA A C 1
ATOM 766 O O . ALA A 1 95 ? -5.924 7.597 17.481 1.00 88.94 95 ALA A O 1
ATOM 767 N N . ASN A 1 96 ? -4.609 5.834 17.023 1.00 86.31 96 ASN A N 1
ATOM 768 C CA . ASN A 1 96 ? -4.244 5.588 18.418 1.00 86.31 96 ASN A CA 1
ATOM 769 C C . ASN A 1 96 ? -3.416 6.719 19.044 1.00 86.31 96 ASN A C 1
ATOM 771 O O . ASN A 1 96 ? -3.514 6.922 20.253 1.00 86.31 96 ASN A O 1
ATOM 775 N N . LYS A 1 97 ? -2.629 7.465 18.253 1.00 88.94 97 LYS A N 1
ATOM 776 C CA . LYS A 1 97 ? -1.919 8.661 18.739 1.00 88.94 97 LYS A CA 1
ATOM 777 C C . LYS A 1 97 ? -2.863 9.829 19.020 1.00 88.94 97 LYS A C 1
ATOM 779 O O . LYS A 1 97 ? -2.593 10.595 19.937 1.00 88.94 97 LYS A O 1
ATOM 784 N N . ILE A 1 98 ? -3.943 9.972 18.249 1.00 89.44 98 ILE A N 1
ATOM 785 C CA . ILE A 1 98 ? -4.920 11.058 18.427 1.00 89.44 98 ILE A CA 1
ATOM 786 C C . ILE A 1 98 ? -5.826 10.763 19.623 1.00 89.44 98 ILE A C 1
ATOM 788 O O . ILE A 1 98 ? -5.946 11.574 20.539 1.00 89.44 98 ILE A O 1
ATOM 792 N N . ARG A 1 99 ? -6.481 9.599 19.621 1.00 86.75 99 ARG A N 1
ATOM 793 C CA . ARG A 1 99 ? -7.335 9.162 20.725 1.00 86.75 99 ARG A CA 1
ATOM 794 C C . ARG A 1 99 ? -7.434 7.640 20.727 1.00 86.75 99 ARG A C 1
ATOM 796 O O . ARG A 1 99 ? -8.040 7.091 19.809 1.00 86.75 99 ARG A O 1
ATOM 803 N N . PRO A 1 100 ? -6.961 6.947 21.774 1.00 80.12 100 PRO A N 1
ATOM 804 C CA . PRO A 1 100 ? -7.122 5.505 21.863 1.00 80.12 100 PRO A CA 1
ATOM 805 C C . PRO A 1 100 ? -8.608 5.177 22.054 1.00 80.12 100 PRO A C 1
ATOM 807 O O . PRO A 1 100 ? -9.193 5.410 23.111 1.00 80.12 100 PRO A O 1
ATOM 810 N N . ALA A 1 101 ? -9.237 4.657 21.004 1.00 80.88 101 ALA A N 1
ATOM 811 C CA . ALA A 1 101 ? -10.599 4.151 21.046 1.00 80.88 101 ALA A CA 1
ATOM 812 C C . ALA A 1 101 ? -10.719 2.927 20.146 1.00 80.88 101 ALA A C 1
ATOM 814 O O . ALA A 1 101 ? -10.151 2.856 19.060 1.00 80.88 101 ALA A O 1
ATOM 815 N N . ARG A 1 102 ? -11.509 1.960 20.600 1.00 75.94 102 ARG A N 1
ATOM 816 C CA . ARG A 1 102 ? -11.657 0.675 19.921 1.00 75.94 102 ARG A CA 1
ATOM 817 C C . ARG A 1 102 ? -12.354 0.778 18.562 1.00 75.94 102 ARG A C 1
ATOM 819 O O . ARG A 1 102 ? -12.082 -0.020 17.676 1.00 75.94 102 ARG A O 1
ATOM 826 N N . ALA A 1 103 ? -13.207 1.788 18.390 1.00 79.19 103 ALA A N 1
ATOM 827 C CA . ALA A 1 103 ? -13.897 2.066 17.132 1.00 79.19 103 ALA A CA 1
ATOM 828 C C . ALA A 1 103 ? -12.935 2.414 15.980 1.00 79.19 103 ALA A C 1
ATOM 830 O O . ALA A 1 103 ? -13.240 2.112 14.829 1.00 79.19 103 ALA A O 1
ATOM 831 N N . TRP A 1 104 ? -11.758 2.980 16.280 1.00 80.31 104 TRP A N 1
ATOM 832 C CA . TRP A 1 104 ? -10.771 3.332 15.255 1.00 80.31 104 TRP A CA 1
ATOM 833 C C . TRP A 1 104 ? -10.206 2.118 14.525 1.00 80.31 104 TRP A C 1
ATOM 835 O O . TRP A 1 104 ? -9.897 2.221 13.347 1.00 80.31 104 TRP A O 1
ATOM 845 N N . PHE A 1 105 ? -10.159 0.960 15.189 1.00 81.56 105 PHE A N 1
ATOM 846 C CA . PHE A 1 105 ? -9.670 -0.273 14.578 1.00 81.56 105 PHE A CA 1
ATOM 847 C C . PHE A 1 105 ? -10.554 -0.757 13.422 1.00 81.56 105 PHE A C 1
ATOM 849 O O . PHE A 1 105 ? -10.051 -1.294 12.442 1.00 81.56 105 PHE A O 1
ATOM 856 N N . ALA A 1 106 ? -11.875 -0.574 13.518 1.00 80.94 106 ALA A N 1
ATOM 857 C CA . ALA A 1 106 ? -12.778 -0.910 12.419 1.00 80.94 106 ALA A CA 1
ATOM 858 C C . ALA A 1 106 ? -12.664 0.109 11.276 1.00 80.94 106 ALA A C 1
ATOM 860 O O . ALA A 1 106 ? -12.624 -0.278 10.113 1.00 80.94 106 ALA A O 1
ATOM 861 N N . LEU A 1 107 ? -12.558 1.399 11.619 1.00 80.62 107 LEU A N 1
ATOM 862 C CA . LEU A 1 107 ? -12.410 2.485 10.646 1.00 80.62 107 LEU A CA 1
ATOM 863 C C . LEU A 1 107 ? -11.118 2.394 9.848 1.00 80.62 107 LEU A C 1
ATOM 865 O O . LEU A 1 107 ? -11.074 2.853 8.720 1.00 80.62 107 LEU A O 1
ATOM 869 N N . SER A 1 108 ? -10.074 1.807 10.417 1.00 83.25 108 SER A N 1
ATOM 870 C CA . SER A 1 108 ? -8.788 1.747 9.750 1.00 83.25 108 SER A CA 1
ATOM 871 C C . SER A 1 108 ? -8.771 0.731 8.583 1.00 83.25 108 SER A C 1
ATOM 873 O O . SER A 1 108 ? -7.898 0.795 7.721 1.00 83.25 108 SER A O 1
ATOM 875 N N . PHE A 1 109 ? -9.763 -0.174 8.507 1.00 80.25 109 PHE A N 1
ATOM 876 C CA . PHE A 1 109 ? -9.976 -1.063 7.350 1.00 80.25 109 PHE A CA 1
ATOM 877 C C . PHE A 1 109 ? -10.713 -0.394 6.177 1.00 80.25 109 PHE A C 1
ATOM 879 O O . PHE A 1 109 ? -10.790 -1.012 5.114 1.00 80.25 109 PHE A O 1
ATOM 886 N N . MET A 1 110 ? -11.295 0.795 6.382 1.00 71.56 110 MET A N 1
ATOM 887 C CA . MET A 1 110 ? -11.976 1.581 5.342 1.00 71.56 110 MET A CA 1
ATOM 888 C C . MET A 1 110 ? -10.980 2.482 4.619 1.00 71.56 110 MET A C 1
ATOM 890 O O . MET A 1 110 ? -11.116 2.592 3.383 1.00 71.56 110 MET A O 1
#

Radius of gyration: 17.42 Å; chains: 1; bounding box: 32×34×48 Å

Sequence (110 aa):
MNKFLSSLEKSLPIVFGLCVFLYFGLMYPHHLHYQEQFQLFLTTPAFFLEMAAKPGGISDYLGSFLTQFFLFSWAGAAIIALLLMSMQWLIQAIANKIRPARAWFALSFM

Foldseek 3Di:
DVVVVVVVLVCVLVVQLVVLLCCQQPVNLPVLVVQLVVADQDPDPVQVVVLVVDVCSNVVNVVSVQSPQSVRSNSNSNSVSVVLSVQLVVQLVVVVVVPDDPVSSVVSND

pLDDT: mean 84.75, std 7.0, range [53.78, 92.81]